Protein AF-F0GFW1-F1 (afdb_monomer_lite)

Foldseek 3Di:
DDDAKEKEKDKDWPDPDAAAQGKIKIKIFIDIPDPVDDPQQFQKKWWAKPVGDIWIAHRSGRMTMDMDTHHHDPPDPDDDDDDIDTDDMDTDDPDDGSHYD

pLDDT: mean 91.19, std 7.34, range [63.75, 98.5]

Secondary structure (DSSP, 8-state):
-----EEEEEEEES-S---TT-EEEEEEEEEESSTTS-TT-SS-EEEEETTS-E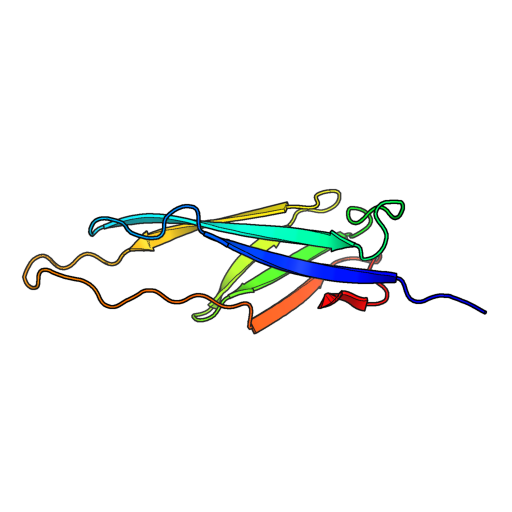EEE-TT-SEEEEEEEPP--SSS-S-------EEEEEE-SS---SEE-

Sequence (101 aa):
TDTESKVTAVLSVDKSTVAEGGAITYTVTLVGDNSNLPVTGHGGVTVTLSGGTQVTINAGSATGSVTINAPDDVYVGGQPTITKSITDITVSGDKVFEKLV

Structure (mmCIF, N/CA/C/O backbone):
data_AF-F0GFW1-F1
#
_entry.id   AF-F0GFW1-F1
#
loop_
_atom_site.group_PDB
_atom_site.id
_atom_site.type_symbol
_atom_site.label_atom_id
_atom_site.label_alt_id
_atom_site.label_comp_id
_atom_site.label_asym_id
_atom_site.label_entity_id
_atom_site.label_seq_id
_atom_site.pdbx_PDB_ins_code
_atom_site.Cartn_x
_atom_site.Cartn_y
_atom_site.Cartn_z
_atom_site.occupancy
_atom_site.B_iso_or_equiv
_atom_site.auth_seq_id
_atom_site.auth_comp_id
_atom_site.auth_asym_id
_atom_site.auth_atom_id
_atom_site.pdbx_PDB_model_num
ATOM 1 N N . THR A 1 1 ? 31.383 -5.913 -12.908 1.00 63.75 1 THR A N 1
ATOM 2 C CA . THR A 1 1 ? 30.548 -6.383 -11.788 1.00 63.75 1 THR A CA 1
ATOM 3 C C . THR A 1 1 ? 29.159 -5.865 -12.027 1.00 63.75 1 THR A C 1
ATOM 5 O O . THR A 1 1 ? 29.038 -4.716 -12.433 1.00 63.75 1 THR A O 1
ATOM 8 N N . ASP A 1 2 ? 28.158 -6.722 -11.875 1.00 67.00 2 ASP A N 1
ATOM 9 C CA . ASP A 1 2 ? 26.764 -6.290 -11.902 1.00 67.00 2 ASP A CA 1
ATOM 10 C C . ASP A 1 2 ? 26.401 -5.665 -10.549 1.00 67.00 2 ASP A C 1
ATOM 12 O O . ASP A 1 2 ? 26.910 -6.111 -9.516 1.00 67.00 2 ASP A O 1
ATOM 16 N N . THR A 1 3 ? 25.591 -4.612 -10.567 1.00 79.44 3 THR A N 1
ATOM 17 C CA . THR A 1 3 ? 25.159 -3.898 -9.361 1.00 79.44 3 THR A CA 1
ATOM 18 C C . THR A 1 3 ? 23.695 -4.225 -9.125 1.00 79.44 3 THR A C 1
ATOM 20 O O . THR A 1 3 ? 22.857 -3.942 -9.976 1.00 79.44 3 THR A O 1
ATOM 23 N N . GLU A 1 4 ? 23.381 -4.789 -7.961 1.00 84.81 4 GLU A N 1
ATOM 24 C CA . GLU A 1 4 ? 21.996 -5.050 -7.567 1.00 84.81 4 GLU A CA 1
ATOM 25 C C . GLU A 1 4 ? 21.205 -3.736 -7.471 1.00 84.81 4 GLU A C 1
ATOM 27 O O . GLU A 1 4 ? 21.666 -2.778 -6.850 1.00 84.81 4 GLU A O 1
ATOM 32 N N . SER A 1 5 ? 20.012 -3.707 -8.071 1.00 84.31 5 SER A N 1
ATOM 33 C CA . SER A 1 5 ? 19.082 -2.576 -7.993 1.00 84.31 5 SER A CA 1
ATOM 34 C C . SER A 1 5 ? 18.021 -2.867 -6.935 1.00 84.31 5 SER A C 1
ATOM 36 O O . SER A 1 5 ? 17.229 -3.800 -7.082 1.00 84.31 5 SER A O 1
ATOM 38 N N . LYS A 1 6 ? 17.999 -2.095 -5.843 1.00 90.56 6 LYS A N 1
ATOM 39 C CA . LYS A 1 6 ? 17.054 -2.310 -4.741 1.00 90.56 6 LYS A CA 1
ATOM 40 C C . LYS A 1 6 ? 15.827 -1.418 -4.895 1.00 90.56 6 LYS A C 1
ATOM 42 O O . LYS A 1 6 ? 15.923 -0.194 -4.878 1.00 90.56 6 LYS A O 1
ATOM 47 N N . VAL A 1 7 ? 14.649 -2.029 -4.894 1.00 93.75 7 VAL A N 1
ATOM 48 C CA . VAL A 1 7 ? 13.360 -1.341 -4.772 1.00 93.75 7 VAL A CA 1
ATOM 49 C C . VAL A 1 7 ? 12.780 -1.585 -3.381 1.00 93.75 7 VAL A C 1
ATOM 51 O O . VAL A 1 7 ? 12.931 -2.661 -2.806 1.00 93.75 7 VAL A O 1
ATOM 54 N N . THR A 1 8 ? 12.158 -0.557 -2.811 1.00 95.31 8 THR A N 1
ATOM 55 C CA . THR A 1 8 ? 11.505 -0.595 -1.500 1.00 95.31 8 THR A CA 1
ATOM 56 C C . THR A 1 8 ? 10.027 -0.246 -1.647 1.00 95.31 8 THR A C 1
ATOM 58 O O . THR A 1 8 ? 9.699 0.763 -2.273 1.00 95.31 8 THR A O 1
ATOM 61 N N . ALA A 1 9 ? 9.137 -1.041 -1.061 1.00 97.12 9 ALA A N 1
ATOM 62 C CA . ALA A 1 9 ? 7.719 -0.722 -0.955 1.00 97.12 9 ALA A CA 1
ATOM 63 C C . ALA A 1 9 ? 7.450 0.111 0.307 1.00 97.12 9 ALA A C 1
ATOM 65 O O . ALA A 1 9 ? 7.739 -0.299 1.429 1.00 97.12 9 ALA A O 1
ATOM 66 N N . VAL A 1 10 ? 6.865 1.294 0.132 1.00 97.56 10 VAL A N 1
ATOM 67 C CA . VAL A 1 10 ? 6.552 2.220 1.226 1.00 97.56 10 VAL A CA 1
ATOM 68 C C . VAL A 1 10 ? 5.043 2.296 1.407 1.00 97.56 10 VAL A C 1
ATOM 70 O O . VAL A 1 10 ? 4.336 2.715 0.495 1.00 97.56 10 VAL A O 1
ATOM 73 N N . LEU A 1 11 ? 4.558 1.909 2.589 1.00 98.00 11 LEU A N 1
ATOM 74 C CA . LEU A 1 11 ? 3.152 2.021 2.979 1.00 98.00 11 LEU A CA 1
ATOM 75 C C . LEU A 1 11 ? 2.883 3.374 3.649 1.00 98.00 11 LEU A C 1
ATOM 77 O O . LEU A 1 11 ? 3.538 3.723 4.630 1.00 98.00 11 LEU A O 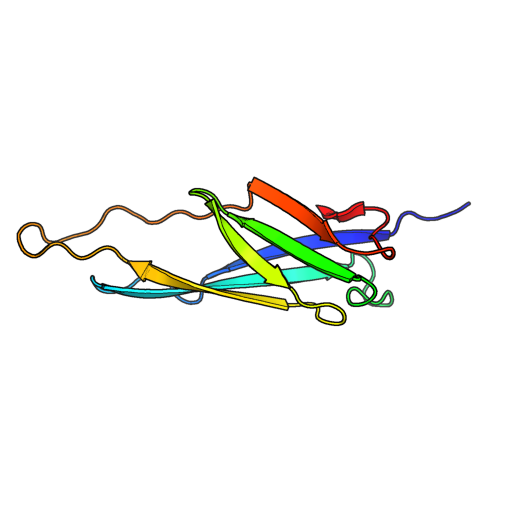1
ATOM 81 N N . SER A 1 12 ? 1.877 4.098 3.168 1.00 97.81 12 SER A N 1
ATOM 82 C CA . SER A 1 12 ? 1.347 5.306 3.799 1.00 97.81 12 SER A CA 1
ATOM 83 C C . SER A 1 12 ? -0.165 5.213 3.999 1.00 97.81 12 SER A C 1
ATOM 85 O O . SER A 1 12 ? -0.856 4.428 3.345 1.00 97.81 12 SER A O 1
ATOM 87 N N . VAL A 1 13 ? -0.675 6.011 4.934 1.00 97.31 13 VAL A N 1
ATOM 88 C CA . VAL A 1 13 ? -2.106 6.161 5.213 1.00 97.31 13 VAL A CA 1
ATOM 89 C C . VAL A 1 13 ? -2.486 7.629 5.065 1.00 97.31 13 VAL A C 1
ATOM 91 O O . VAL A 1 13 ? -1.702 8.516 5.401 1.00 97.31 13 VAL A O 1
ATOM 94 N N . ASP A 1 14 ? -3.675 7.887 4.537 1.00 97.38 14 ASP A N 1
ATOM 95 C CA . ASP A 1 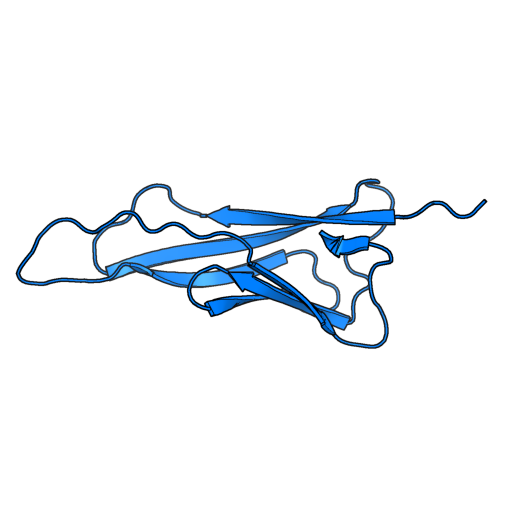14 ? -4.157 9.236 4.242 1.00 97.38 14 ASP A CA 1
ATOM 96 C C . ASP A 1 14 ? -4.539 10.047 5.490 1.00 97.38 14 ASP A C 1
ATOM 98 O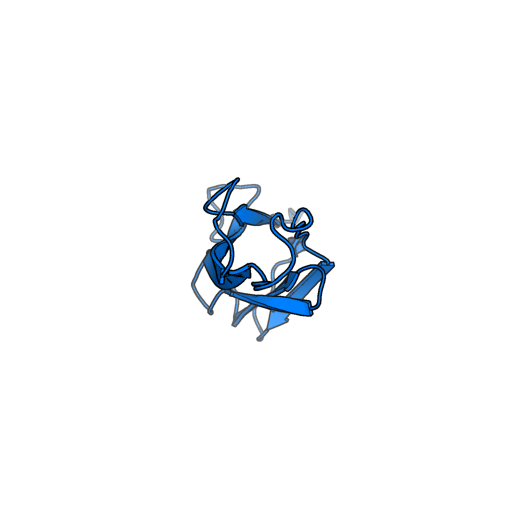 O . ASP A 1 14 ? -4.501 11.278 5.459 1.00 97.38 14 ASP A O 1
ATOM 102 N N . LYS A 1 15 ? -4.910 9.379 6.588 1.00 94.00 15 LYS A N 1
ATOM 103 C CA . LYS A 1 15 ? -5.337 10.018 7.839 1.00 94.00 15 LYS A CA 1
ATOM 104 C C . LYS A 1 15 ? -4.796 9.275 9.057 1.00 94.00 15 LYS A C 1
ATOM 106 O O . LYS A 1 15 ? -4.767 8.048 9.084 1.00 94.00 15 LYS A O 1
ATOM 111 N N . SER A 1 16 ? -4.419 10.024 10.092 1.00 92.69 16 SER A N 1
ATOM 112 C CA . SER A 1 16 ? -4.041 9.473 11.403 1.00 92.69 16 SER A CA 1
ATOM 113 C C . SER A 1 16 ? -5.238 9.257 12.334 1.00 92.69 16 SER A C 1
ATOM 115 O O . SER A 1 16 ? -5.131 8.512 13.305 1.00 92.69 16 SER A O 1
ATOM 117 N N . THR A 1 17 ? -6.375 9.894 12.041 1.00 91.75 17 THR A N 1
ATOM 118 C CA . THR A 1 17 ? -7.641 9.741 12.763 1.00 91.75 17 THR A CA 1
ATOM 119 C C . THR A 1 17 ? -8.804 9.693 11.777 1.00 91.75 17 THR A C 1
ATOM 121 O O . THR A 1 17 ? -8.778 10.319 10.715 1.00 91.75 17 THR A O 1
ATOM 124 N N . VAL A 1 18 ? -9.833 8.925 12.116 1.00 93.06 18 VAL A N 1
ATOM 125 C CA . VAL A 1 18 ? -11.028 8.739 11.293 1.00 93.06 18 VAL A CA 1
ATOM 126 C C . VAL A 1 18 ? -12.223 8.501 12.214 1.00 93.06 18 VAL A C 1
ATOM 128 O O . VAL A 1 18 ? -12.061 7.936 13.295 1.00 93.06 18 VAL A O 1
ATOM 131 N N . ALA A 1 19 ? -13.402 8.973 11.814 1.00 91.25 19 ALA A N 1
ATOM 132 C CA . ALA A 1 19 ? -14.644 8.667 12.518 1.00 91.25 19 ALA A CA 1
ATOM 133 C C . ALA A 1 19 ? -15.053 7.201 12.303 1.00 91.25 19 ALA A C 1
ATOM 135 O O . ALA A 1 19 ? -14.575 6.540 11.378 1.00 91.25 19 ALA A O 1
ATOM 136 N N . GLU A 1 20 ? -15.968 6.709 13.131 1.00 90.75 20 GLU A N 1
ATOM 137 C CA . GLU A 1 20 ? -16.552 5.373 12.982 1.00 90.75 20 GLU A CA 1
ATOM 138 C C . GLU A 1 20 ? -17.251 5.220 11.628 1.00 90.75 20 GLU A C 1
ATOM 140 O O . GLU A 1 20 ? -17.784 6.187 11.078 1.00 90.75 20 GLU A O 1
ATOM 145 N N . GLY A 1 21 ? -17.099 4.044 11.009 1.00 91.44 21 GLY A N 1
ATOM 146 C CA . GLY A 1 21 ? -17.514 3.795 9.623 1.00 91.44 21 GLY A CA 1
ATOM 147 C C . GLY A 1 21 ? -16.738 4.577 8.547 1.00 91.44 21 GLY A C 1
ATOM 148 O O . GLY A 1 21 ? -16.926 4.344 7.348 1.00 91.44 21 GLY A O 1
ATOM 149 N N . GLY A 1 22 ? -15.853 5.502 8.929 1.00 94.19 22 GLY A N 1
ATOM 150 C CA . GLY A 1 22 ? -15.152 6.383 8.005 1.00 94.19 22 GLY A CA 1
ATOM 151 C C . GLY A 1 22 ? -14.121 5.662 7.133 1.00 94.19 22 GLY A C 1
ATOM 152 O O . GLY A 1 22 ? -13.589 4.609 7.484 1.00 94.19 22 GLY A O 1
ATOM 153 N N . ALA A 1 23 ? -13.833 6.246 5.970 1.00 96.31 23 ALA A N 1
ATOM 154 C CA . ALA A 1 23 ? -12.924 5.670 4.984 1.00 96.31 23 ALA A CA 1
ATOM 155 C C . ALA A 1 23 ? 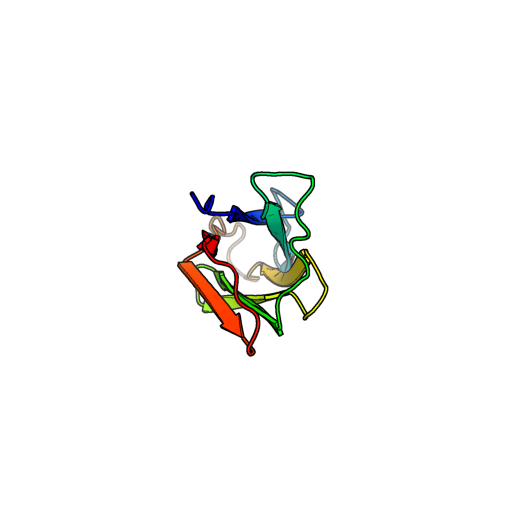-11.447 5.983 5.281 1.00 96.31 23 ALA A C 1
ATOM 157 O O . ALA A 1 23 ? -11.063 7.145 5.476 1.00 96.31 23 ALA A O 1
ATOM 158 N N . ILE A 1 24 ? -10.626 4.934 5.221 1.00 96.44 24 ILE A N 1
ATOM 159 C CA . ILE A 1 24 ? -9.171 4.944 5.381 1.00 96.44 24 ILE A CA 1
ATOM 160 C C . ILE A 1 24 ? -8.553 4.460 4.074 1.00 96.44 24 ILE A C 1
ATOM 162 O O . ILE A 1 24 ? -8.889 3.372 3.604 1.00 96.44 24 ILE A O 1
ATOM 166 N N . THR A 1 25 ? -7.639 5.237 3.497 1.00 97.94 25 THR A N 1
ATOM 167 C CA . THR A 1 25 ? -6.943 4.860 2.263 1.00 97.94 25 THR A CA 1
ATOM 168 C C . THR A 1 25 ? -5.483 4.565 2.554 1.00 97.94 25 THR A C 1
ATOM 170 O O . THR A 1 25 ? -4.730 5.437 2.985 1.00 97.94 25 THR A O 1
ATOM 173 N N . TYR A 1 26 ? -5.078 3.331 2.271 1.00 98.12 26 TYR A N 1
ATOM 174 C CA . TYR A 1 26 ? -3.684 2.913 2.304 1.00 98.12 26 TYR A CA 1
ATOM 175 C C . TYR A 1 26 ? -3.102 2.999 0.903 1.00 98.12 26 TYR A C 1
ATOM 177 O O . TYR A 1 26 ? -3.705 2.506 -0.050 1.00 98.12 26 TYR A O 1
ATOM 185 N N . THR A 1 27 ? -1.928 3.609 0.783 1.00 98.50 27 THR A N 1
ATOM 186 C CA . THR A 1 27 ? -1.191 3.717 -0.479 1.00 98.50 27 THR A CA 1
ATOM 187 C C . THR A 1 27 ? 0.148 3.021 -0.333 1.00 98.50 27 THR A C 1
ATOM 189 O O . THR A 1 27 ? 0.845 3.216 0.660 1.00 98.50 27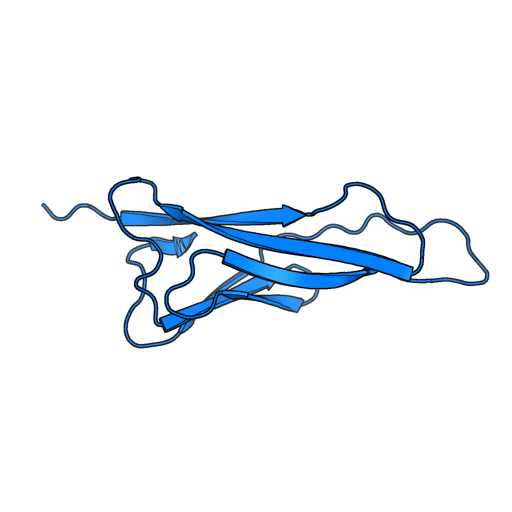 THR A O 1
ATOM 192 N N . VAL A 1 28 ? 0.511 2.214 -1.325 1.00 98.50 28 VAL A N 1
ATOM 193 C CA . VAL A 1 28 ? 1.854 1.654 -1.448 1.00 98.50 28 VAL A CA 1
ATOM 194 C C . VAL A 1 28 ? 2.555 2.325 -2.617 1.00 98.50 28 VAL A C 1
ATOM 196 O O . VAL A 1 28 ? 1.996 2.402 -3.711 1.00 98.50 28 VAL A O 1
ATOM 199 N N . THR A 1 29 ? 3.784 2.777 -2.381 1.00 97.88 29 THR A N 1
ATOM 200 C CA . THR A 1 29 ? 4.659 3.391 -3.384 1.00 97.88 29 THR A CA 1
ATOM 201 C C . THR A 1 29 ? 5.954 2.598 -3.498 1.00 97.88 29 THR A C 1
ATOM 203 O O . THR A 1 29 ? 6.608 2.340 -2.490 1.00 97.88 29 THR A O 1
ATOM 206 N N . LEU A 1 30 ? 6.345 2.241 -4.720 1.00 96.44 30 LEU A N 1
ATOM 207 C CA . LEU A 1 30 ? 7.647 1.649 -5.019 1.00 96.44 30 LEU A CA 1
ATOM 208 C C . LEU A 1 30 ? 8.702 2.750 -5.152 1.00 96.44 30 LEU A C 1
ATOM 210 O O . LEU A 1 30 ? 8.522 3.709 -5.902 1.00 96.44 30 LEU A O 1
ATOM 214 N N . VAL A 1 31 ? 9.810 2.600 -4.432 1.00 95.00 31 VAL A N 1
ATOM 215 C CA . VAL A 1 31 ? 10.924 3.554 -4.410 1.00 95.00 31 VAL A CA 1
ATOM 216 C C . VAL A 1 31 ? 12.219 2.816 -4.721 1.00 95.00 31 VAL A C 1
ATOM 218 O O . VAL A 1 31 ? 12.608 1.911 -3.987 1.00 95.00 31 VAL A O 1
ATOM 221 N N . GLY A 1 32 ? 12.885 3.197 -5.808 1.00 92.12 32 GLY A N 1
ATOM 222 C CA . GLY A 1 32 ? 14.213 2.691 -6.147 1.00 92.12 32 GLY A CA 1
ATOM 223 C C . GLY A 1 32 ? 15.292 3.365 -5.301 1.00 92.12 32 GLY A C 1
ATOM 224 O O . GLY A 1 32 ? 15.175 4.541 -4.959 1.00 92.12 32 GLY A O 1
ATOM 225 N N . ASP A 1 33 ? 16.351 2.631 -4.979 1.00 88.88 33 ASP A N 1
ATOM 226 C CA . ASP A 1 33 ? 17.566 3.158 -4.348 1.00 88.88 33 ASP A CA 1
ATOM 227 C C . ASP A 1 33 ? 18.321 4.152 -5.246 1.00 88.88 33 ASP A C 1
ATOM 229 O O . ASP A 1 33 ? 18.966 5.082 -4.760 1.00 88.88 33 ASP A O 1
ATOM 233 N N . ASN A 1 34 ? 18.180 3.990 -6.559 1.00 84.38 34 ASN A N 1
ATOM 234 C CA . ASN A 1 34 ? 18.691 4.877 -7.584 1.00 84.38 34 ASN A CA 1
ATOM 235 C C . ASN A 1 34 ? 17.532 5.536 -8.346 1.00 84.38 34 ASN A C 1
ATOM 237 O O . ASN A 1 34 ? 16.802 4.877 -9.085 1.00 84.38 34 ASN A O 1
ATOM 241 N N . SER A 1 35 ? 17.398 6.862 -8.228 1.00 77.50 35 SER A N 1
ATOM 242 C CA . SER A 1 35 ? 16.355 7.634 -8.929 1.00 77.50 35 SER A CA 1
ATOM 243 C C . SER A 1 35 ? 16.427 7.561 -10.459 1.00 77.50 35 SER A C 1
ATOM 245 O O . SER A 1 35 ? 15.465 7.930 -11.126 1.00 77.50 35 SER A O 1
ATOM 247 N N . ASN A 1 36 ? 17.541 7.101 -11.034 1.00 80.75 36 ASN A N 1
ATOM 248 C CA . ASN A 1 36 ? 17.696 6.958 -12.480 1.00 80.75 36 ASN A CA 1
ATOM 249 C C . ASN A 1 36 ? 17.169 5.623 -13.028 1.00 80.75 36 ASN A C 1
ATOM 251 O O . ASN A 1 36 ? 17.117 5.466 -14.249 1.00 80.75 36 ASN A O 1
ATOM 255 N N . LEU A 1 37 ? 16.785 4.676 -12.167 1.00 83.00 37 LEU A N 1
ATOM 256 C CA . LEU A 1 37 ? 16.238 3.388 -12.586 1.00 83.00 37 LEU A CA 1
ATOM 257 C C . LEU A 1 37 ? 14.702 3.391 -12.512 1.00 83.00 37 LEU A C 1
ATOM 259 O O . LEU A 1 37 ? 14.129 3.770 -11.488 1.00 83.00 37 LEU A O 1
ATOM 263 N N . PRO A 1 38 ? 14.004 2.973 -13.583 1.00 87.75 38 PRO A N 1
ATOM 264 C CA . PRO A 1 38 ? 12.551 2.933 -13.585 1.00 87.75 38 PRO A CA 1
ATOM 265 C C . PRO A 1 38 ? 12.036 1.806 -12.684 1.00 87.75 38 PRO A C 1
ATOM 267 O O . PRO A 1 38 ? 12.326 0.635 -12.908 1.00 87.75 38 PRO A O 1
ATOM 270 N N . VAL A 1 39 ? 11.179 2.148 -11.722 1.00 92.44 39 VAL A N 1
ATOM 271 C CA . VAL A 1 39 ? 10.492 1.160 -10.869 1.00 92.44 39 VAL A CA 1
ATOM 272 C C . VAL A 1 39 ? 9.188 0.637 -11.471 1.00 92.44 39 VAL A C 1
ATOM 274 O O . VAL A 1 39 ? 8.477 -0.112 -10.826 1.00 92.44 39 VAL A O 1
ATOM 277 N N . THR A 1 40 ? 8.838 1.027 -12.697 1.00 93.19 40 THR A N 1
ATOM 278 C CA . THR A 1 40 ? 7.567 0.661 -13.349 1.00 93.19 40 THR A CA 1
ATOM 279 C C . THR A 1 40 ? 7.686 -0.545 -14.282 1.00 93.19 40 THR A C 1
ATOM 281 O O . THR A 1 40 ? 6.709 -0.962 -14.899 1.00 93.19 40 THR A O 1
ATOM 284 N N . GLY A 1 41 ? 8.879 -1.130 -14.406 1.00 89.19 41 GLY A N 1
ATOM 285 C CA . GLY A 1 41 ? 9.183 -2.198 -15.360 1.00 89.19 41 GLY A CA 1
ATOM 286 C C . GLY A 1 41 ? 8.594 -3.581 -15.049 1.00 89.19 41 GLY A C 1
ATOM 287 O O . GLY A 1 41 ? 8.987 -4.530 -15.716 1.00 89.19 41 GLY A O 1
ATOM 288 N N . HIS A 1 42 ? 7.690 -3.722 -14.077 1.00 91.38 42 HIS A N 1
ATOM 289 C CA . HIS A 1 42 ? 7.147 -5.004 -13.602 1.00 91.38 42 HIS A CA 1
ATOM 290 C C . HIS A 1 42 ? 5.796 -5.381 -14.240 1.00 91.38 42 HIS A C 1
ATOM 292 O O . HIS A 1 42 ? 5.063 -4.523 -14.740 1.00 91.38 42 HIS A O 1
ATOM 298 N N . GLY A 1 43 ? 5.433 -6.670 -14.172 1.00 91.38 43 GLY A N 1
ATOM 299 C CA . GLY A 1 43 ? 4.131 -7.190 -14.631 1.00 91.38 43 GLY A CA 1
ATOM 300 C C . GLY A 1 43 ? 2.960 -6.959 -13.663 1.00 91.38 43 GLY A C 1
ATOM 301 O O . GLY A 1 43 ? 1.806 -7.178 -14.024 1.00 91.38 43 GLY A O 1
ATOM 302 N N . GLY A 1 44 ? 3.250 -6.466 -12.459 1.00 94.75 44 GLY A N 1
ATOM 303 C CA . GLY A 1 44 ? 2.279 -6.141 -11.414 1.00 94.75 44 GLY A CA 1
ATOM 304 C C . GLY A 1 44 ? 2.855 -6.483 -10.044 1.00 94.75 44 GLY A C 1
ATOM 305 O O . GLY A 1 44 ? 3.668 -7.397 -9.936 1.00 94.75 44 GLY A O 1
ATOM 306 N N . VAL A 1 45 ? 2.480 -5.741 -9.006 1.00 96.31 45 VAL A N 1
ATOM 307 C CA . VAL A 1 45 ? 2.895 -6.034 -7.625 1.00 96.31 45 VAL A CA 1
ATOM 308 C C . VAL A 1 45 ? 1.662 -6.122 -6.743 1.00 96.31 45 VAL A C 1
ATOM 310 O O . VAL A 1 45 ? 0.829 -5.221 -6.736 1.00 96.31 45 VAL A O 1
ATOM 313 N N . THR A 1 46 ? 1.552 -7.205 -5.985 1.00 97.12 46 THR A N 1
ATOM 314 C CA . THR A 1 46 ? 0.538 -7.384 -4.947 1.00 97.12 46 THR A CA 1
ATOM 315 C C . THR A 1 46 ? 1.214 -7.291 -3.591 1.00 97.12 46 THR A C 1
ATOM 317 O O . THR A 1 46 ? 2.125 -8.058 -3.293 1.00 97.12 46 THR A O 1
ATOM 320 N N . VAL A 1 47 ? 0.772 -6.341 -2.773 1.00 97.88 47 VAL A N 1
ATOM 321 C CA . VAL A 1 47 ? 1.272 -6.131 -1.415 1.00 97.88 47 VAL A CA 1
ATOM 322 C C . VAL A 1 47 ? 0.196 -6.537 -0.423 1.00 97.88 47 VAL A C 1
ATOM 324 O O . VAL A 1 47 ? -0.898 -5.973 -0.419 1.00 97.88 47 VAL A O 1
ATOM 327 N N . THR A 1 48 ? 0.515 -7.497 0.437 1.00 98.06 48 THR A N 1
ATOM 328 C CA . THR A 1 48 ? -0.390 -7.984 1.478 1.00 98.06 48 THR A CA 1
ATOM 329 C C . THR A 1 48 ? -0.097 -7.259 2.780 1.00 98.06 48 THR A C 1
ATOM 331 O O . THR A 1 48 ? 1.015 -7.321 3.314 1.00 98.06 48 THR A O 1
ATOM 334 N N . LEU A 1 49 ? -1.105 -6.578 3.313 1.00 97.81 49 LEU A N 1
ATOM 335 C CA . LEU A 1 49 ? -1.054 -5.903 4.601 1.00 97.81 49 LEU A CA 1
ATOM 336 C C . LEU A 1 49 ? -1.504 -6.839 5.728 1.00 97.81 49 LEU A C 1
ATOM 338 O O . LEU A 1 49 ? -2.252 -7.797 5.514 1.00 97.81 49 LEU A O 1
ATOM 342 N N . SER A 1 50 ? -1.124 -6.510 6.960 1.00 96.88 50 SER A N 1
ATOM 343 C CA . SER A 1 50 ? -1.623 -7.193 8.151 1.00 96.88 50 SER A CA 1
ATOM 344 C C . SER A 1 50 ? -3.160 -7.230 8.172 1.00 96.88 50 SER A C 1
ATOM 346 O O . SER A 1 50 ? -3.857 -6.264 7.835 1.00 96.88 50 SER A O 1
ATOM 348 N N . GLY A 1 51 ? -3.713 -8.390 8.526 1.00 92.00 51 GLY A N 1
ATOM 349 C CA . GLY A 1 51 ? -5.150 -8.660 8.416 1.00 92.00 51 GLY A CA 1
ATOM 350 C C . GLY A 1 51 ? -5.627 -9.051 7.010 1.00 92.00 51 GLY A C 1
ATOM 351 O O . GLY A 1 51 ? -6.832 -9.113 6.795 1.00 92.00 51 GLY A O 1
ATOM 352 N N . GLY A 1 52 ? -4.718 -9.308 6.061 1.00 95.44 52 GLY A N 1
ATOM 353 C CA . GLY A 1 52 ? -5.026 -9.918 4.759 1.00 95.44 52 GLY A CA 1
ATOM 354 C C . GLY A 1 52 ? -5.524 -8.954 3.678 1.00 95.44 52 GLY A C 1
ATOM 355 O O . GLY A 1 52 ? -5.847 -9.385 2.574 1.00 95.44 52 GLY A O 1
ATOM 356 N N . THR A 1 53 ? -5.589 -7.652 3.964 1.00 96.44 53 THR A N 1
ATOM 357 C CA . THR A 1 53 ? -5.927 -6.631 2.962 1.00 96.44 53 THR A CA 1
ATOM 358 C C . THR A 1 53 ? -4.837 -6.575 1.894 1.00 96.44 53 THR A C 1
ATOM 360 O O . THR A 1 53 ? -3.661 -6.511 2.234 1.00 96.44 53 THR A O 1
ATOM 363 N N . GLN A 1 54 ? -5.212 -6.552 0.616 1.00 97.75 54 GLN A N 1
ATOM 364 C CA . GLN A 1 54 ? -4.258 -6.505 -0.494 1.00 97.75 54 GLN A CA 1
ATOM 365 C C . GLN A 1 54 ? -4.293 -5.147 -1.200 1.00 97.75 54 GLN A C 1
ATOM 367 O O . GLN A 1 54 ? -5.364 -4.599 -1.457 1.00 97.75 54 GLN A O 1
ATOM 372 N N . VAL A 1 55 ? -3.113 -4.628 -1.536 1.00 98.19 55 VAL A N 1
ATOM 373 C CA . VAL A 1 55 ? -2.913 -3.459 -2.399 1.00 98.19 55 VAL A CA 1
ATOM 374 C C . VAL A 1 55 ? -2.300 -3.940 -3.705 1.00 98.19 55 VAL A C 1
ATOM 376 O O . VAL A 1 55 ? -1.254 -4.583 -3.695 1.00 98.19 55 VAL A O 1
ATOM 379 N N . THR A 1 56 ? -2.942 -3.630 -4.830 1.00 97.62 56 THR A N 1
ATOM 380 C CA . THR A 1 56 ? -2.416 -3.967 -6.160 1.00 97.62 56 THR A CA 1
ATOM 381 C C . THR A 1 56 ? -1.805 -2.735 -6.810 1.00 97.62 56 THR A C 1
ATOM 383 O O . THR A 1 56 ? -2.462 -1.705 -6.955 1.00 97.62 56 THR A O 1
ATOM 386 N N . ILE A 1 57 ? -0.549 -2.857 -7.223 1.00 97.62 57 ILE A N 1
ATOM 387 C CA . ILE A 1 57 ? 0.155 -1.915 -8.086 1.00 97.62 57 ILE A CA 1
ATOM 388 C C . ILE A 1 57 ? 0.125 -2.506 -9.492 1.00 97.62 57 ILE A C 1
ATOM 390 O O . ILE A 1 57 ? 0.736 -3.545 -9.764 1.00 97.62 57 ILE A O 1
ATOM 394 N N . ASN A 1 58 ? -0.619 -1.859 -10.384 1.00 96.06 58 ASN A N 1
ATOM 395 C CA . ASN A 1 58 ? -0.777 -2.325 -11.758 1.00 96.06 58 ASN A CA 1
ATOM 396 C C . ASN A 1 58 ? 0.565 -2.322 -12.504 1.00 96.06 58 ASN A C 1
ATOM 398 O O . ASN A 1 58 ? 1.463 -1.539 -12.190 1.00 96.06 58 ASN A O 1
ATOM 402 N N . ALA A 1 59 ? 0.686 -3.167 -13.530 1.00 93.62 59 ALA A N 1
ATOM 403 C CA . ALA A 1 59 ? 1.833 -3.144 -14.435 1.00 93.62 59 ALA A CA 1
ATOM 404 C C . ALA A 1 59 ? 2.107 -1.718 -14.946 1.00 93.62 59 ALA A C 1
ATOM 406 O O . ALA A 1 59 ? 1.173 -0.969 -15.248 1.00 93.62 59 ALA A O 1
ATOM 407 N N . GLY A 1 60 ? 3.379 -1.323 -15.030 1.00 91.38 60 GLY A N 1
ATOM 408 C CA . GLY A 1 60 ? 3.741 0.022 -15.490 1.00 91.38 60 GLY A CA 1
ATOM 409 C C . GLY A 1 60 ? 3.507 1.150 -14.477 1.00 91.38 60 GLY A C 1
ATOM 410 O O . GLY A 1 60 ? 3.780 2.303 -14.806 1.00 91.38 60 GLY A O 1
ATOM 411 N N . SER A 1 61 ? 3.018 0.860 -13.267 1.00 95.56 61 SER A N 1
ATOM 412 C CA . SER A 1 61 ? 2.708 1.864 -12.237 1.00 95.56 61 SER A CA 1
ATOM 413 C C . SER A 1 61 ? 3.654 1.750 -11.047 1.00 95.56 61 SER A C 1
ATOM 415 O O . SER A 1 61 ? 4.070 0.659 -10.700 1.00 95.56 61 SER A O 1
ATOM 417 N N . ALA A 1 62 ? 3.972 2.861 -10.384 1.00 96.25 62 ALA A N 1
ATOM 418 C CA . ALA A 1 62 ? 4.786 2.844 -9.162 1.00 96.25 62 ALA A CA 1
ATOM 419 C C . ALA A 1 62 ? 3.937 2.852 -7.880 1.00 96.25 62 ALA A C 1
ATOM 421 O O . ALA A 1 62 ? 4.474 2.719 -6.783 1.00 96.25 62 ALA A O 1
ATOM 422 N N . THR A 1 63 ? 2.624 3.055 -8.005 1.00 97.81 63 THR A N 1
ATOM 423 C CA . THR A 1 63 ? 1.712 3.240 -6.877 1.00 97.81 63 THR A CA 1
ATOM 424 C C . THR A 1 63 ? 0.445 2.406 -7.020 1.00 97.81 63 THR A C 1
ATOM 426 O O . THR A 1 63 ? -0.039 2.147 -8.123 1.00 97.81 63 THR A O 1
ATOM 429 N N . GLY A 1 64 ? -0.099 2.002 -5.878 1.00 98.12 64 GLY A N 1
ATOM 430 C CA . GLY A 1 64 ? -1.397 1.347 -5.754 1.00 98.12 64 GLY A CA 1
ATOM 431 C C . GLY A 1 64 ? -2.048 1.736 -4.434 1.00 98.12 64 GLY A C 1
ATOM 432 O O . GLY A 1 64 ? -1.353 2.092 -3.480 1.00 98.12 64 GLY A O 1
ATOM 433 N N . SER A 1 65 ? -3.374 1.686 -4.366 1.00 98.19 65 SER A N 1
ATOM 434 C CA . SER A 1 65 ? -4.110 2.019 -3.148 1.00 98.19 65 SER A CA 1
ATOM 435 C C . SER A 1 65 ? -5.283 1.081 -2.902 1.00 98.19 65 SER A C 1
ATOM 437 O O . SER A 1 65 ? -5.796 0.428 -3.811 1.00 98.19 65 SER A O 1
ATOM 439 N N . VAL A 1 66 ? -5.694 1.007 -1.640 1.00 98.19 66 VAL A N 1
ATOM 440 C CA . VAL A 1 66 ? -6.910 0.321 -1.206 1.00 98.19 66 VAL A CA 1
ATOM 441 C C . VAL A 1 66 ? -7.601 1.165 -0.147 1.00 98.19 66 VAL A C 1
ATOM 443 O O . VAL A 1 66 ? -6.946 1.761 0.712 1.00 98.19 66 VAL A O 1
ATOM 446 N N . THR A 1 67 ? -8.928 1.196 -0.195 1.00 97.56 67 THR A N 1
ATOM 447 C CA . THR A 1 67 ? -9.748 1.859 0.816 1.00 97.56 67 THR A CA 1
ATOM 448 C C . THR A 1 67 ? -10.474 0.808 1.639 1.00 97.56 67 THR A C 1
ATOM 450 O O . THR A 1 67 ? -11.078 -0.111 1.089 1.00 97.56 67 THR A O 1
ATOM 453 N N . ILE A 1 68 ? -10.414 0.955 2.959 1.00 94.88 68 ILE A N 1
ATOM 454 C CA . ILE A 1 68 ? -11.214 0.178 3.905 1.00 94.88 68 ILE A CA 1
ATOM 455 C C . ILE A 1 68 ? -12.011 1.130 4.791 1.00 94.88 68 ILE A C 1
ATOM 457 O O . ILE A 1 68 ? -11.626 2.285 4.983 1.00 94.88 68 ILE A O 1
ATOM 461 N N . ASN A 1 69 ? -13.102 0.637 5.359 1.00 94.19 69 ASN A N 1
ATOM 462 C CA . ASN A 1 69 ? -13.841 1.363 6.379 1.00 94.19 69 ASN A CA 1
ATOM 463 C C . ASN A 1 69 ? -13.299 1.001 7.760 1.00 94.19 69 ASN A C 1
ATOM 465 O O . ASN A 1 69 ? -13.009 -0.168 8.034 1.00 94.19 69 ASN A O 1
ATOM 469 N N . ALA A 1 70 ? -13.177 2.002 8.630 1.00 92.19 70 ALA A N 1
ATOM 470 C CA . ALA A 1 70 ? -13.097 1.744 10.057 1.00 92.19 70 ALA A CA 1
ATOM 471 C C . ALA A 1 70 ? -14.360 0.970 10.480 1.00 92.19 70 ALA A C 1
ATOM 473 O O . ALA A 1 70 ? -15.432 1.239 9.926 1.00 92.19 70 ALA A O 1
ATOM 474 N N . PRO A 1 71 ? -14.263 0.018 11.421 1.00 89.38 71 PRO A N 1
ATOM 475 C CA . PRO A 1 71 ? -15.446 -0.586 12.020 1.00 89.38 71 PRO A CA 1
ATOM 476 C C . PRO A 1 71 ? -16.446 0.469 12.537 1.00 89.38 71 PRO A C 1
ATOM 478 O O . PRO A 1 71 ? -16.154 1.662 12.657 1.00 89.38 71 PRO A O 1
ATOM 481 N N . ASP A 1 72 ? -17.671 0.037 12.778 1.00 90.56 72 ASP A N 1
ATOM 482 C CA . ASP A 1 72 ? -18.746 0.888 13.276 1.00 90.56 72 ASP A CA 1
ATOM 483 C C . ASP A 1 72 ? -19.525 0.081 14.315 1.00 90.56 72 ASP A C 1
ATOM 485 O O . ASP A 1 72 ? -19.919 -1.057 14.036 1.00 90.56 72 ASP A O 1
ATOM 489 N N . ASP A 1 73 ? -19.675 0.626 15.521 1.00 86.25 73 ASP A N 1
ATOM 490 C CA . ASP A 1 73 ? -20.399 -0.002 16.625 1.00 86.25 73 ASP A CA 1
ATOM 491 C C . ASP A 1 73 ? -21.410 0.994 17.201 1.00 86.25 73 ASP A C 1
ATOM 493 O O . ASP A 1 73 ? -21.069 2.050 17.723 1.00 86.25 73 ASP A O 1
ATOM 497 N N . VAL A 1 74 ? -22.689 0.626 17.125 1.00 83.81 74 VAL A N 1
ATOM 498 C CA . VAL A 1 74 ? -23.818 1.470 17.540 1.00 83.81 74 VAL A CA 1
ATOM 499 C C . VAL A 1 74 ? -23.905 1.630 19.065 1.00 83.81 74 VAL A C 1
ATOM 501 O O . VAL A 1 74 ? -24.534 2.569 19.554 1.00 83.81 74 VAL A O 1
ATOM 504 N N . TYR A 1 75 ? -23.322 0.707 19.831 1.00 83.00 75 TYR A N 1
ATOM 505 C CA . TYR A 1 75 ? -23.483 0.617 21.283 1.00 83.00 75 TYR A CA 1
ATOM 506 C C . TYR A 1 75 ? -22.231 1.025 22.058 1.00 83.00 75 TYR A C 1
ATOM 508 O O . TYR A 1 75 ? -22.351 1.469 23.203 1.00 83.00 75 TYR A O 1
ATOM 516 N N . VAL A 1 76 ? -21.044 0.882 21.464 1.00 77.81 76 VAL A N 1
ATOM 517 C CA . VAL A 1 76 ? -19.766 1.232 22.093 1.00 77.81 76 VAL A CA 1
ATOM 518 C C . VAL A 1 76 ? -19.073 2.311 21.276 1.00 77.81 76 VAL A C 1
ATOM 520 O O . VAL A 1 76 ? -18.584 2.052 20.186 1.00 77.81 76 VAL A O 1
ATOM 523 N N . GLY A 1 77 ? -18.990 3.517 21.838 1.00 74.12 77 GLY A N 1
ATOM 524 C CA . GLY A 1 77 ? -18.200 4.587 21.240 1.00 74.12 77 GLY A CA 1
ATOM 525 C C . GLY A 1 77 ? -16.703 4.374 21.460 1.00 74.12 77 GLY A C 1
ATOM 526 O O . GLY A 1 77 ? -16.268 4.019 22.559 1.00 74.12 77 GLY A O 1
ATOM 527 N N . GLY A 1 78 ? -15.914 4.675 20.434 1.00 72.75 78 GLY A N 1
ATOM 528 C CA . GLY A 1 78 ? -14.463 4.579 20.459 1.00 72.75 78 GLY A CA 1
ATOM 529 C C . GLY A 1 78 ? -13.983 3.240 19.913 1.00 72.75 78 GLY A C 1
ATOM 530 O O . GLY A 1 78 ? -14.308 2.173 20.425 1.00 72.75 78 GLY A O 1
ATOM 531 N N . GLN A 1 79 ? -13.142 3.307 18.885 1.00 80.12 79 GLN A N 1
ATOM 532 C CA . GLN A 1 79 ? -12.610 2.126 18.220 1.00 80.12 79 GLN A CA 1
ATOM 533 C C . GLN A 1 79 ? -11.163 1.830 18.594 1.00 80.12 79 GLN A C 1
ATOM 535 O O . GLN A 1 79 ? -10.386 2.759 18.846 1.00 80.12 79 GLN A O 1
ATOM 540 N N . PRO A 1 80 ? -10.765 0.544 18.576 1.00 85.62 80 PRO A N 1
ATOM 541 C CA . PRO A 1 80 ? -9.369 0.185 18.733 1.00 85.62 80 PRO A CA 1
ATOM 542 C C . PRO A 1 80 ? -8.528 0.795 17.609 1.00 85.62 80 PRO A C 1
ATOM 544 O O . PRO A 1 80 ? -8.974 0.939 16.469 1.00 85.62 80 PRO A O 1
ATOM 547 N N . THR A 1 81 ? -7.275 1.112 17.927 1.00 90.00 81 THR A N 1
ATOM 548 C CA . THR A 1 81 ? -6.306 1.584 16.939 1.00 90.00 81 THR A CA 1
ATOM 549 C C . THR A 1 81 ? -6.168 0.574 15.802 1.00 90.00 81 THR A C 1
ATOM 551 O O . THR A 1 81 ? -5.860 -0.598 16.025 1.00 90.00 81 THR A O 1
ATOM 554 N N . ILE A 1 82 ? -6.344 1.047 14.570 1.00 91.31 82 ILE A N 1
ATOM 555 C CA . ILE A 1 82 ? -6.134 0.247 13.365 1.00 91.31 82 ILE A CA 1
ATOM 556 C C . ILE A 1 82 ? -4.672 0.388 12.945 1.00 91.31 82 ILE A C 1
ATOM 558 O O . ILE A 1 82 ? -4.245 1.446 12.485 1.00 91.31 82 ILE A O 1
ATOM 562 N N . THR A 1 83 ? -3.912 -0.698 13.060 1.00 93.31 83 THR A N 1
ATOM 563 C CA . THR A 1 83 ? -2.510 -0.755 12.626 1.00 93.31 83 THR A CA 1
ATOM 564 C C . THR A 1 83 ? -2.382 -1.641 11.394 1.00 93.31 83 THR A C 1
ATOM 566 O O . THR A 1 83 ? -2.799 -2.801 11.413 1.00 93.31 83 THR A O 1
ATOM 569 N N . LYS A 1 84 ? -1.769 -1.112 10.329 1.00 95.19 84 LYS A N 1
ATOM 570 C CA . LYS A 1 84 ? -1.421 -1.867 9.121 1.00 95.19 84 LYS A CA 1
ATOM 571 C C . LYS A 1 84 ? 0.083 -1.857 8.892 1.00 95.19 84 LYS A C 1
ATOM 573 O O . LYS A 1 84 ? 0.731 -0.826 9.038 1.00 95.19 84 LYS A O 1
ATOM 578 N N . SER A 1 85 ? 0.615 -3.008 8.512 1.00 96.69 85 SER A N 1
ATOM 579 C CA . SER A 1 85 ? 2.005 -3.189 8.098 1.00 96.69 85 SER A CA 1
ATOM 580 C C . SER A 1 85 ? 2.054 -4.078 6.865 1.00 96.69 85 SER A C 1
ATOM 582 O O . SER A 1 85 ? 1.157 -4.896 6.669 1.00 96.69 85 SER A O 1
ATOM 584 N N . ILE A 1 86 ? 3.091 -3.936 6.041 1.00 97.44 86 ILE A N 1
ATOM 585 C CA . ILE A 1 86 ? 3.349 -4.878 4.950 1.00 97.44 86 ILE A CA 1
ATOM 586 C C . ILE A 1 86 ? 3.777 -6.214 5.565 1.00 97.44 86 ILE A C 1
ATOM 588 O O . ILE A 1 86 ? 4.584 -6.246 6.493 1.00 97.44 86 ILE A O 1
ATOM 592 N N . THR A 1 87 ? 3.189 -7.302 5.078 1.00 97.62 87 THR A N 1
ATOM 593 C CA . THR A 1 87 ? 3.465 -8.674 5.535 1.00 97.62 87 THR A CA 1
ATOM 594 C C . THR A 1 87 ? 3.997 -9.567 4.428 1.00 97.62 87 THR A C 1
ATOM 596 O O . THR A 1 87 ? 4.759 -10.480 4.722 1.00 97.62 87 THR A O 1
ATOM 599 N N . ASP A 1 88 ? 3.627 -9.292 3.178 1.00 96.88 88 ASP A N 1
ATOM 600 C CA . ASP A 1 88 ? 4.135 -10.009 2.015 1.00 96.88 88 ASP A CA 1
ATOM 601 C C . ASP A 1 88 ? 4.087 -9.122 0.765 1.00 96.88 88 ASP A C 1
ATOM 603 O O . ASP A 1 88 ? 3.275 -8.190 0.681 1.00 96.88 88 ASP A O 1
ATOM 607 N N . ILE A 1 89 ? 4.963 -9.414 -0.195 1.00 96.06 89 ILE A N 1
ATOM 608 C CA . ILE A 1 89 ? 5.036 -8.742 -1.490 1.00 96.06 89 ILE A CA 1
ATOM 609 C C . ILE A 1 89 ? 5.246 -9.800 -2.572 1.00 96.06 89 ILE A C 1
ATOM 611 O O . ILE A 1 89 ? 6.268 -10.480 -2.601 1.00 96.06 89 ILE A O 1
ATOM 615 N N . THR A 1 90 ? 4.306 -9.889 -3.508 1.00 94.56 90 THR A N 1
ATOM 616 C CA . THR A 1 90 ? 4.388 -10.787 -4.663 1.00 94.56 90 THR A CA 1
ATOM 617 C C . THR A 1 90 ? 4.440 -9.976 -5.955 1.00 94.56 90 THR A C 1
ATOM 619 O O . THR A 1 90 ? 3.622 -9.080 -6.164 1.00 94.56 90 THR A O 1
ATOM 622 N N . VAL A 1 91 ? 5.374 -10.304 -6.849 1.00 92.19 91 VAL A N 1
ATOM 623 C CA . VAL A 1 91 ? 5.469 -9.709 -8.192 1.00 92.19 91 VAL A CA 1
ATOM 624 C C . VAL A 1 91 ? 4.947 -10.708 -9.219 1.00 92.19 91 VAL A C 1
ATOM 626 O O . VAL A 1 91 ? 5.309 -11.882 -9.180 1.00 92.19 91 VAL A O 1
ATOM 629 N N . SER A 1 92 ? 4.081 -10.258 -10.122 1.00 86.75 92 SER A N 1
ATOM 630 C CA . SER A 1 92 ? 3.524 -11.077 -11.197 1.00 86.75 92 SER A CA 1
ATOM 631 C C . SER A 1 92 ? 4.172 -10.771 -12.551 1.00 86.75 92 SER A C 1
ATOM 633 O O . SER A 1 92 ? 4.660 -9.667 -12.802 1.00 86.75 92 SER A O 1
ATOM 635 N N . GLY A 1 93 ? 4.124 -11.759 -13.449 1.00 79.88 93 GLY A N 1
ATOM 636 C CA . GLY A 1 93 ? 4.634 -11.664 -14.818 1.00 79.88 93 GLY A CA 1
ATOM 637 C C . GLY A 1 93 ? 6.135 -11.935 -14.954 1.00 79.88 93 GLY A C 1
ATOM 638 O O . GLY A 1 93 ? 6.837 -12.176 -13.978 1.00 79.88 93 GLY A O 1
ATOM 639 N N . ASP A 1 94 ? 6.619 -11.881 -16.195 1.00 77.69 94 ASP A N 1
ATOM 640 C CA . ASP A 1 94 ? 7.997 -12.263 -16.549 1.00 77.69 94 ASP A CA 1
ATOM 641 C C . ASP A 1 94 ? 9.049 -11.215 -16.149 1.00 77.69 94 ASP A C 1
ATOM 643 O O . ASP A 1 94 ? 10.250 -11.473 -16.213 1.00 77.69 94 ASP A O 1
ATOM 647 N N . LYS A 1 95 ? 8.607 -10.011 -15.763 1.00 78.12 95 LYS A N 1
ATOM 648 C CA . LYS A 1 95 ? 9.479 -8.922 -15.319 1.00 78.12 95 LYS A CA 1
ATOM 649 C C . LYS A 1 95 ? 9.342 -8.730 -13.816 1.00 78.12 95 LYS A C 1
ATOM 651 O O . LYS A 1 95 ? 8.307 -8.257 -13.340 1.00 78.12 95 LYS A O 1
ATOM 656 N N . VAL A 1 96 ? 10.412 -9.064 -13.105 1.00 81.62 96 VAL A N 1
ATOM 657 C CA . VAL A 1 96 ? 10.548 -8.939 -11.653 1.00 81.62 96 VAL A CA 1
ATOM 658 C C . VAL A 1 96 ? 11.730 -8.037 -11.313 1.00 81.62 96 VAL A C 1
ATOM 660 O O . VAL A 1 96 ? 12.652 -7.901 -12.114 1.00 81.62 96 VAL A O 1
ATOM 663 N N . PHE A 1 97 ? 11.694 -7.412 -10.138 1.00 86.38 97 PHE A N 1
ATOM 664 C CA . PHE A 1 97 ? 12.856 -6.700 -9.608 1.00 86.38 97 PHE A CA 1
ATOM 665 C C . PHE A 1 97 ? 13.921 -7.694 -9.156 1.00 86.38 97 PHE A C 1
ATOM 667 O O . PHE A 1 97 ? 13.580 -8.753 -8.628 1.00 86.38 97 PHE A O 1
ATOM 674 N N . GLU A 1 98 ? 15.193 -7.324 -9.287 1.00 83.75 98 GLU A N 1
ATOM 675 C CA . GLU A 1 98 ? 16.305 -8.100 -8.734 1.00 83.75 98 GLU A CA 1
ATOM 676 C C . GLU A 1 98 ? 16.178 -8.199 -7.210 1.00 83.75 98 GLU A C 1
ATOM 678 O O . GLU A 1 98 ? 16.360 -9.272 -6.633 1.00 83.75 98 GLU A O 1
ATOM 683 N N . LYS A 1 99 ? 15.788 -7.091 -6.561 1.00 86.94 99 LYS A N 1
ATOM 684 C CA . LYS A 1 99 ? 15.485 -7.050 -5.132 1.00 86.94 99 LYS A CA 1
ATOM 685 C C . LYS A 1 99 ? 14.354 -6.078 -4.812 1.00 86.94 99 LYS A C 1
ATOM 687 O O . LYS A 1 99 ? 14.506 -4.867 -4.959 1.00 86.94 99 LYS A O 1
ATOM 692 N N . LEU A 1 100 ? 13.252 -6.609 -4.287 1.00 88.00 100 LEU A N 1
ATOM 693 C CA . LEU A 1 100 ? 12.139 -5.838 -3.731 1.00 88.00 100 LEU A CA 1
ATOM 694 C C . LEU A 1 100 ? 11.967 -6.184 -2.250 1.00 88.00 100 LEU A C 1
ATOM 696 O O . LEU A 1 100 ? 11.937 -7.364 -1.900 1.00 88.00 100 LEU A O 1
ATOM 700 N N . VAL A 1 101 ? 11.893 -5.162 -1.394 1.00 88.19 101 VAL A N 1
ATOM 701 C CA . VAL A 1 101 ? 11.706 -5.297 0.063 1.00 88.19 101 VAL A CA 1
ATOM 702 C C . VAL A 1 101 ? 10.704 -4.306 0.629 1.00 88.19 101 VAL A C 1
ATOM 704 O O . VAL A 1 101 ? 10.466 -3.266 -0.023 1.00 88.19 101 VAL A O 1
#

Radius of gyration: 16.31 Å; chains: 1; bounding box: 54×22×39 Å